Protein AF-A0AAD7P2B1-F1 (afdb_monomer_lite)

Structure (mmCIF, N/CA/C/O backbone):
data_AF-A0AAD7P2B1-F1
#
_entry.id   AF-A0AAD7P2B1-F1
#
loop_
_atom_site.group_PDB
_atom_site.id
_atom_site.type_symbol
_atom_site.label_atom_id
_atom_site.label_alt_id
_atom_site.label_comp_id
_atom_site.label_asym_id
_atom_site.label_entity_id
_atom_site.label_seq_id
_atom_site.pdbx_PDB_ins_code
_atom_site.Cartn_x
_atom_site.Cartn_y
_atom_site.Cartn_z
_atom_site.occupancy
_atom_site.B_iso_or_equiv
_atom_site.auth_seq_id
_atom_site.auth_comp_id
_atom_site.auth_asym_id
_atom_site.auth_atom_id
_atom_site.pdbx_PDB_model_num
ATOM 1 N N . ARG A 1 1 ? 17.998 -15.650 0.670 1.00 42.69 1 ARG A N 1
ATOM 2 C CA . ARG A 1 1 ? 17.715 -15.179 -0.708 1.00 42.69 1 ARG A CA 1
ATOM 3 C C . ARG A 1 1 ? 18.657 -14.012 -0.986 1.00 42.69 1 ARG A C 1
ATOM 5 O O . ARG A 1 1 ? 18.659 -13.090 -0.184 1.00 42.69 1 ARG A O 1
ATOM 12 N N . ARG A 1 2 ? 19.534 -14.086 -1.998 1.00 44.91 2 ARG A N 1
ATOM 13 C CA . ARG A 1 2 ? 20.387 -12.940 -2.378 1.00 44.91 2 ARG A CA 1
ATOM 14 C C . ARG A 1 2 ? 19.488 -11.923 -3.082 1.00 44.91 2 ARG A C 1
ATOM 16 O O . ARG A 1 2 ? 18.732 -12.328 -3.958 1.00 44.91 2 ARG A O 1
ATOM 23 N N . GLY A 1 3 ? 19.514 -10.663 -2.654 1.00 51.69 3 GLY A N 1
ATOM 24 C CA . GLY A 1 3 ? 18.744 -9.608 -3.308 1.00 51.69 3 GLY A CA 1
ATOM 25 C C . GLY A 1 3 ? 19.229 -9.440 -4.743 1.00 51.69 3 GLY A C 1
ATOM 26 O O . GLY A 1 3 ? 20.426 -9.263 -4.963 1.00 51.69 3 GLY A O 1
ATOM 27 N N . ILE A 1 4 ? 18.320 -9.544 -5.710 1.00 59.62 4 ILE A N 1
ATOM 28 C CA . ILE A 1 4 ? 18.614 -9.179 -7.096 1.00 59.62 4 ILE A CA 1
ATOM 29 C C . ILE A 1 4 ? 18.779 -7.654 -7.107 1.00 59.62 4 ILE A C 1
ATOM 31 O O . ILE A 1 4 ? 17.909 -6.962 -6.569 1.00 59.62 4 ILE A O 1
ATOM 35 N N . PRO A 1 5 ? 19.873 -7.103 -7.655 1.00 59.97 5 PRO A N 1
ATOM 36 C CA . PRO A 1 5 ? 19.993 -5.665 -7.823 1.00 59.97 5 PRO A CA 1
ATOM 37 C C . PRO A 1 5 ? 18.819 -5.153 -8.666 1.00 59.97 5 PRO A C 1
ATOM 39 O O . PRO A 1 5 ? 18.609 -5.607 -9.791 1.00 59.97 5 PRO A O 1
ATOM 42 N N . LEU A 1 6 ? 18.048 -4.213 -8.118 1.00 69.56 6 LEU A N 1
ATOM 43 C CA . LEU A 1 6 ? 17.019 -3.480 -8.857 1.00 69.56 6 LEU A CA 1
ATOM 44 C C . LEU A 1 6 ? 17.710 -2.553 -9.870 1.00 69.56 6 LEU A C 1
ATOM 46 O O . LEU A 1 6 ? 17.999 -1.393 -9.571 1.00 69.56 6 LEU A O 1
ATOM 50 N N . SER A 1 7 ? 18.030 -3.085 -11.050 1.00 80.81 7 SER A N 1
ATOM 51 C CA . SER A 1 7 ? 18.417 -2.298 -12.221 1.00 80.81 7 SER A CA 1
ATOM 52 C C . SER A 1 7 ? 17.165 -1.863 -12.992 1.00 80.81 7 SER A C 1
ATOM 54 O O . SER A 1 7 ? 16.074 -2.403 -12.795 1.00 80.81 7 SER A O 1
ATOM 56 N N . LEU A 1 8 ? 17.309 -0.870 -13.873 1.00 81.56 8 LEU A N 1
ATOM 57 C CA . LEU A 1 8 ? 16.210 -0.453 -14.753 1.00 81.56 8 LEU A CA 1
ATOM 58 C C . LEU A 1 8 ? 15.786 -1.575 -15.713 1.00 81.56 8 LEU A C 1
ATOM 60 O O . LEU A 1 8 ? 14.626 -1.617 -16.102 1.00 81.56 8 LEU A O 1
ATOM 64 N N . GLU A 1 9 ? 16.710 -2.474 -16.053 1.00 85.81 9 GLU A N 1
ATOM 65 C CA . GLU A 1 9 ? 16.462 -3.665 -16.872 1.00 85.81 9 GLU A CA 1
ATOM 66 C C . GLU A 1 9 ? 15.581 -4.653 -16.110 1.00 85.81 9 GLU A C 1
ATOM 68 O O . GLU A 1 9 ? 14.505 -4.985 -16.583 1.00 85.81 9 GLU A O 1
ATOM 73 N N . THR A 1 10 ? 15.941 -4.990 -14.866 1.00 85.56 10 THR A N 1
ATOM 74 C CA . THR A 1 10 ? 15.127 -5.870 -14.016 1.00 85.56 10 THR A CA 1
ATOM 75 C C . THR A 1 10 ? 13.709 -5.320 -13.825 1.00 85.56 10 THR A C 1
ATOM 77 O O . THR A 1 10 ? 12.744 -6.074 -13.822 1.00 85.56 10 THR A O 1
ATOM 80 N N . ILE A 1 11 ? 13.562 -3.998 -13.658 1.00 84.50 11 ILE A N 1
ATOM 81 C CA . ILE A 1 11 ? 12.244 -3.352 -13.545 1.00 84.50 11 ILE A CA 1
ATOM 82 C C . ILE A 1 11 ?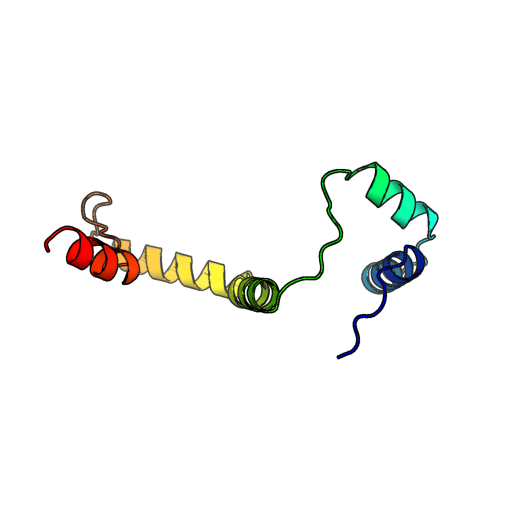 11.462 -3.477 -14.855 1.00 84.50 11 ILE A C 1
ATOM 84 O O . ILE A 1 11 ? 10.270 -3.763 -14.810 1.00 84.50 11 ILE A O 1
ATOM 88 N N . ALA A 1 12 ? 12.112 -3.255 -15.998 1.00 87.31 12 ALA A N 1
ATOM 89 C CA . ALA A 1 12 ? 11.483 -3.407 -17.302 1.00 87.31 12 ALA A CA 1
ATOM 90 C C . ALA A 1 12 ? 11.009 -4.852 -17.516 1.00 87.31 12 ALA A C 1
ATOM 92 O O . ALA A 1 12 ? 9.840 -5.041 -17.822 1.00 87.31 12 ALA A O 1
ATOM 93 N N . ASP A 1 13 ? 11.849 -5.846 -17.218 1.00 88.44 13 ASP A N 1
ATOM 94 C CA . ASP A 1 13 ? 11.518 -7.270 -17.342 1.00 88.44 13 ASP A CA 1
ATOM 95 C C . ASP A 1 13 ? 10.296 -7.658 -16.494 1.00 88.44 13 ASP A C 1
ATOM 97 O O . ASP A 1 13 ? 9.361 -8.282 -16.997 1.00 88.44 13 ASP A O 1
ATOM 101 N N . TYR A 1 14 ? 10.254 -7.237 -15.222 1.00 87.44 14 TYR A N 1
ATOM 102 C CA . TYR A 1 14 ? 9.100 -7.493 -14.348 1.00 87.44 14 TYR A CA 1
ATOM 103 C C . TYR A 1 14 ? 7.816 -6.868 -14.887 1.00 87.44 14 TYR A C 1
ATOM 105 O O . TYR A 1 14 ? 6.743 -7.461 -14.802 1.00 87.44 14 TYR A O 1
ATOM 113 N N . VAL A 1 15 ? 7.904 -5.645 -15.405 1.00 87.56 15 VAL A N 1
ATOM 114 C CA . VAL A 1 15 ? 6.730 -4.950 -15.933 1.00 87.56 15 VAL A CA 1
ATOM 115 C C . VAL A 1 15 ? 6.294 -5.571 -17.256 1.00 87.56 15 VAL A C 1
ATOM 117 O O . VAL A 1 15 ? 5.092 -5.700 -17.464 1.00 87.56 15 VAL A O 1
ATOM 120 N N . SER A 1 16 ? 7.225 -6.030 -18.095 1.00 91.19 16 SER A N 1
ATOM 121 C CA . SER A 1 16 ? 6.916 -6.793 -19.306 1.00 91.19 16 SER A CA 1
ATOM 122 C C . SER A 1 16 ? 6.159 -8.082 -18.984 1.00 91.19 16 SER A C 1
ATOM 124 O O . SER A 1 16 ? 5.145 -8.380 -19.612 1.00 91.19 16 SER A O 1
ATOM 126 N N . GLU A 1 17 ? 6.593 -8.818 -17.956 1.00 91.31 17 GLU A N 1
ATOM 127 C CA . GLU A 1 17 ? 5.913 -10.035 -17.494 1.00 91.31 17 GLU A CA 1
ATOM 128 C C . GLU A 1 17 ? 4.494 -9.740 -16.979 1.00 91.31 17 GLU A C 1
ATOM 130 O O . GLU A 1 17 ? 3.549 -10.454 -17.312 1.00 91.31 17 GLU A O 1
ATOM 135 N N . LEU A 1 18 ? 4.324 -8.662 -16.206 1.00 86.88 18 LEU A N 1
ATOM 136 C CA . LEU A 1 18 ? 3.022 -8.258 -15.666 1.00 86.88 18 LEU A CA 1
ATOM 137 C C . LEU A 1 18 ? 2.065 -7.714 -16.738 1.00 86.88 18 LEU A C 1
ATOM 139 O O . LEU A 1 18 ? 0.855 -7.911 -16.629 1.00 86.88 18 LEU A O 1
ATOM 143 N N . ALA A 1 19 ? 2.590 -7.001 -17.735 1.00 88.06 19 ALA A N 1
ATOM 144 C CA . ALA A 1 19 ? 1.808 -6.381 -18.801 1.00 88.06 19 ALA A CA 1
ATOM 145 C C . ALA A 1 19 ? 1.511 -7.341 -19.964 1.00 88.06 19 ALA A C 1
ATOM 147 O O . ALA A 1 19 ? 0.564 -7.107 -20.711 1.00 88.06 19 ALA A O 1
ATOM 148 N N . GLY A 1 20 ? 2.297 -8.412 -20.120 1.00 91.44 20 GLY A N 1
ATOM 149 C CA . GLY A 1 20 ? 2.204 -9.330 -21.258 1.00 91.44 20 GLY A CA 1
ATOM 150 C C . GLY A 1 20 ? 2.728 -8.742 -22.574 1.00 91.44 20 GLY A C 1
ATOM 151 O O . GLY A 1 20 ? 2.449 -9.288 -23.639 1.00 91.44 20 GLY A O 1
ATOM 152 N N . GLU A 1 21 ? 3.479 -7.642 -22.512 1.00 90.94 21 GLU A N 1
ATOM 153 C CA . GLU A 1 21 ? 4.036 -6.921 -23.660 1.00 90.94 21 GLU A CA 1
ATOM 154 C C . GLU A 1 21 ? 5.493 -6.545 -23.381 1.00 90.94 21 GLU A C 1
ATOM 156 O O . GLU A 1 21 ? 5.887 -6.406 -22.228 1.00 90.94 21 GLU A O 1
ATOM 161 N N . ASP A 1 22 ? 6.305 -6.368 -24.425 1.00 90.44 22 ASP A N 1
ATOM 162 C CA . ASP A 1 22 ? 7.715 -6.009 -24.256 1.00 90.44 22 ASP A CA 1
ATOM 163 C C . ASP A 1 22 ? 7.869 -4.518 -23.914 1.00 90.44 22 ASP A C 1
ATOM 165 O O . ASP A 1 22 ? 7.651 -3.626 -24.742 1.00 90.44 22 ASP A O 1
ATOM 169 N N . ILE A 1 23 ? 8.227 -4.236 -22.663 1.00 90.69 23 ILE A N 1
ATOM 170 C CA . ILE A 1 23 ? 8.391 -2.891 -22.127 1.00 90.69 23 ILE A CA 1
ATOM 171 C C . ILE A 1 23 ? 9.863 -2.493 -22.165 1.00 90.69 23 ILE A C 1
ATOM 173 O O . ILE A 1 23 ? 10.729 -3.084 -21.529 1.00 90.69 23 ILE A O 1
ATOM 177 N N . SER A 1 24 ? 10.151 -1.402 -22.875 1.00 90.25 24 SER A N 1
ATOM 178 C CA . SER A 1 24 ? 11.517 -0.882 -22.962 1.00 90.25 24 SER A CA 1
ATOM 179 C C . SER A 1 24 ? 12.036 -0.339 -21.622 1.00 90.25 24 SER A C 1
ATOM 181 O O . SER A 1 24 ? 11.308 0.293 -20.854 1.00 90.25 24 SER A O 1
ATOM 183 N N . VAL A 1 25 ? 13.353 -0.405 -21.423 1.00 89.19 25 VAL A N 1
ATOM 184 C CA . VAL A 1 25 ? 14.063 0.222 -20.288 1.00 89.19 25 VAL A CA 1
ATOM 185 C C . VAL A 1 25 ? 13.798 1.736 -20.184 1.00 89.19 25 VAL A C 1
ATOM 187 O O . VAL A 1 25 ? 13.806 2.314 -19.094 1.00 89.19 25 VAL A O 1
ATOM 190 N N . ASN A 1 26 ? 13.494 2.399 -21.307 1.00 90.19 26 ASN A N 1
ATOM 191 C CA . ASN A 1 26 ? 13.124 3.817 -21.325 1.00 90.19 26 ASN A CA 1
ATOM 192 C C . ASN A 1 26 ? 11.835 4.100 -20.547 1.00 90.19 26 ASN A C 1
ATOM 194 O O . ASN A 1 26 ? 11.698 5.183 -19.975 1.00 90.19 26 ASN A O 1
ATOM 198 N N . TRP A 1 27 ? 10.909 3.142 -20.499 1.00 90.94 27 TRP A N 1
ATOM 199 C CA . TRP A 1 27 ? 9.723 3.243 -19.660 1.00 90.94 27 TRP A CA 1
ATOM 200 C C . TRP A 1 27 ? 10.114 3.276 -18.181 1.00 90.94 27 TRP A C 1
ATOM 202 O O . TRP A 1 27 ? 9.713 4.199 -17.477 1.00 90.94 27 TRP A O 1
ATOM 212 N N . ALA A 1 28 ? 10.981 2.361 -17.729 1.00 86.81 28 ALA A N 1
ATOM 213 C CA . ALA A 1 28 ? 11.443 2.314 -16.339 1.00 86.81 28 ALA A CA 1
ATOM 214 C C . ALA A 1 28 ? 12.187 3.602 -15.940 1.00 86.81 28 ALA A C 1
ATOM 216 O O . ALA A 1 28 ? 12.024 4.112 -14.828 1.00 86.81 28 ALA A O 1
ATOM 217 N N . LYS A 1 29 ? 12.958 4.179 -16.873 1.00 85.75 29 LYS A N 1
ATOM 218 C CA . LYS A 1 29 ? 13.611 5.481 -16.686 1.00 85.75 29 LYS A CA 1
ATOM 219 C C . LYS A 1 29 ? 12.593 6.611 -16.499 1.00 85.75 29 LYS A C 1
ATOM 221 O O . LYS A 1 29 ? 12.668 7.324 -15.501 1.00 85.75 29 LYS A O 1
ATOM 226 N N . LYS A 1 30 ? 11.622 6.744 -17.410 1.00 88.75 30 LYS A N 1
ATOM 227 C CA . LYS A 1 30 ? 10.563 7.765 -17.316 1.00 88.75 30 LYS A CA 1
ATOM 228 C C . LYS A 1 30 ? 9.706 7.586 -16.069 1.00 88.75 30 LYS A C 1
ATOM 230 O O . LYS A 1 30 ? 9.374 8.560 -15.409 1.00 88.75 30 LYS A O 1
ATOM 235 N N . PHE A 1 31 ? 9.392 6.346 -15.710 1.00 86.12 31 PHE A N 1
ATOM 236 C CA . PHE A 1 31 ? 8.640 6.027 -14.504 1.00 86.12 31 PHE A CA 1
ATOM 237 C C . PHE A 1 31 ? 9.348 6.551 -13.250 1.00 86.12 31 PHE A C 1
ATOM 239 O O . PHE A 1 31 ? 8.717 7.183 -12.406 1.00 86.12 31 PHE A O 1
ATOM 246 N N . LYS A 1 32 ? 10.669 6.365 -13.157 1.00 83.94 32 LYS A N 1
ATOM 247 C CA . LYS A 1 32 ? 11.475 6.919 -12.063 1.00 83.94 32 LYS A CA 1
ATOM 248 C C . LYS A 1 32 ? 11.507 8.451 -12.076 1.00 83.94 32 LYS A C 1
ATOM 250 O O . LYS A 1 32 ? 11.418 9.061 -11.017 1.00 83.94 32 LYS A O 1
ATOM 255 N N . GLU A 1 33 ? 11.622 9.071 -13.250 1.00 86.31 33 GLU A N 1
ATOM 256 C CA . GLU A 1 33 ? 11.612 10.537 -13.398 1.00 86.31 33 GLU A CA 1
ATOM 257 C C . GLU A 1 33 ? 10.261 11.155 -13.005 1.00 86.31 33 GLU A C 1
ATOM 259 O O . GLU A 1 33 ? 10.229 12.200 -12.360 1.00 86.31 33 GLU A O 1
ATOM 264 N N . CYS A 1 34 ? 9.147 10.497 -13.333 1.00 89.50 34 CYS A N 1
ATOM 265 C CA . CYS A 1 34 ? 7.801 10.948 -12.974 1.00 89.50 34 CYS A CA 1
ATOM 266 C C . CYS A 1 34 ? 7.459 10.739 -11.492 1.00 89.50 34 CYS A C 1
ATOM 268 O O . CYS A 1 34 ? 6.502 11.336 -11.007 1.00 89.50 34 CYS A O 1
ATOM 270 N N . ASN A 1 35 ? 8.216 9.903 -10.777 1.00 84.62 35 ASN A N 1
ATOM 271 C CA . ASN A 1 35 ? 7.950 9.542 -9.387 1.00 84.62 35 ASN A CA 1
ATOM 272 C C . ASN A 1 35 ? 9.204 9.750 -8.515 1.00 84.62 35 ASN A C 1
ATOM 274 O O . ASN A 1 35 ? 9.745 8.781 -7.973 1.00 84.62 35 ASN A O 1
ATOM 278 N N . PRO A 1 36 ? 9.683 10.999 -8.355 1.00 81.56 36 PRO A N 1
ATOM 279 C CA . PRO A 1 36 ? 10.911 11.293 -7.610 1.00 81.56 36 PRO A CA 1
ATOM 280 C C . PRO A 1 36 ? 10.829 10.902 -6.124 1.00 81.56 36 PRO A C 1
ATOM 282 O O . PRO A 1 36 ? 11.856 10.677 -5.482 1.00 81.56 36 PRO A O 1
ATOM 285 N N . ASP A 1 37 ? 9.615 10.774 -5.586 1.00 80.25 37 ASP A N 1
ATOM 286 C CA . ASP A 1 37 ? 9.358 10.390 -4.197 1.00 80.25 37 ASP A CA 1
ATOM 287 C C . ASP A 1 37 ? 9.566 8.888 -3.939 1.00 80.25 37 ASP A C 1
ATOM 289 O O . ASP A 1 37 ? 9.736 8.467 -2.788 1.00 80.25 37 ASP A O 1
ATOM 293 N N . LEU A 1 38 ? 9.598 8.064 -4.998 1.00 76.75 38 LEU A N 1
ATOM 294 C CA . LEU A 1 38 ? 9.879 6.635 -4.893 1.00 76.75 38 LEU A CA 1
ATOM 295 C C . LEU A 1 38 ? 11.355 6.418 -4.556 1.00 76.75 38 LEU A C 1
ATOM 297 O O . LEU A 1 38 ? 12.248 6.429 -5.405 1.00 76.75 38 LEU A O 1
ATOM 301 N N . LYS A 1 39 ? 11.620 6.164 -3.276 1.00 68.44 39 LYS A N 1
ATOM 302 C CA . LYS A 1 39 ? 12.942 5.752 -2.807 1.00 68.44 39 LYS A CA 1
ATOM 303 C C . LYS A 1 39 ? 13.082 4.248 -2.987 1.00 68.44 39 LYS A C 1
ATOM 305 O O . LYS A 1 39 ? 12.351 3.485 -2.362 1.00 68.44 39 LYS A O 1
ATOM 310 N N . VAL A 1 40 ? 14.065 3.822 -3.780 1.00 64.31 40 VAL A N 1
ATOM 311 C CA . VAL A 1 40 ? 14.490 2.418 -3.810 1.00 64.31 40 VAL A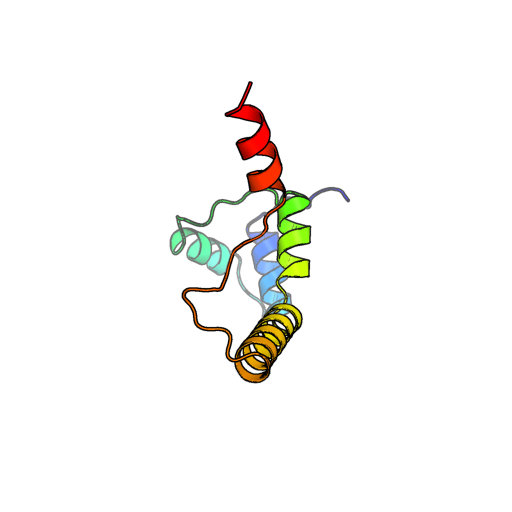 CA 1
ATOM 312 C C . VAL A 1 40 ? 15.099 2.104 -2.447 1.00 64.31 40 VAL A C 1
ATOM 314 O O . VAL A 1 40 ? 16.216 2.516 -2.137 1.00 64.31 40 VAL A O 1
ATOM 317 N N . LYS A 1 41 ? 14.325 1.430 -1.603 1.00 65.19 41 LYS A N 1
ATOM 318 C CA . LYS A 1 41 ? 14.767 0.922 -0.309 1.00 65.19 41 LYS A CA 1
ATOM 319 C C . LYS A 1 41 ? 14.668 -0.590 -0.336 1.00 65.19 41 LYS A C 1
ATOM 321 O O . LYS A 1 41 ? 13.752 -1.146 -0.937 1.00 65.19 41 LYS A O 1
ATOM 326 N N . TRP A 1 42 ? 15.604 -1.247 0.337 1.00 56.12 42 TRP A N 1
ATOM 327 C CA . TRP A 1 42 ? 15.431 -2.652 0.666 1.00 56.12 42 TRP A CA 1
ATOM 328 C C . TRP A 1 42 ? 14.236 -2.762 1.599 1.00 56.12 42 TRP A C 1
ATOM 330 O O . TRP A 1 42 ? 14.261 -2.179 2.683 1.00 56.12 42 TRP A O 1
ATOM 340 N N . THR A 1 43 ? 13.202 -3.482 1.169 1.00 59.69 43 THR A N 1
ATOM 341 C CA . THR A 1 43 ? 12.099 -3.819 2.059 1.00 59.69 43 THR A CA 1
ATOM 342 C C . THR A 1 43 ? 12.650 -4.652 3.204 1.00 59.69 43 THR A C 1
ATOM 344 O O . THR A 1 43 ? 13.292 -5.685 3.002 1.00 59.69 43 THR A O 1
ATOM 347 N N . THR A 1 44 ? 12.429 -4.182 4.417 1.00 68.56 44 THR A N 1
ATOM 348 C CA . THR A 1 44 ? 12.700 -4.924 5.638 1.00 68.56 44 THR A CA 1
ATOM 349 C C . THR A 1 44 ? 11.710 -6.083 5.761 1.00 68.56 44 THR A C 1
ATOM 351 O O . THR A 1 44 ? 10.592 -6.022 5.250 1.00 68.56 44 THR A O 1
ATOM 354 N N . ASN A 1 45 ? 12.080 -7.135 6.498 1.00 66.81 45 ASN A N 1
ATOM 355 C CA . ASN A 1 45 ? 11.167 -8.255 6.778 1.00 66.81 45 ASN A CA 1
ATOM 356 C C . ASN A 1 45 ? 9.845 -7.786 7.418 1.00 66.81 45 ASN A C 1
ATOM 358 O O . ASN A 1 45 ? 8.812 -8.432 7.266 1.00 66.81 45 ASN A O 1
ATOM 362 N N . LEU A 1 46 ? 9.876 -6.655 8.133 1.00 67.44 46 LEU A N 1
ATOM 363 C CA . LEU A 1 46 ? 8.694 -6.043 8.724 1.00 67.44 46 LEU A CA 1
ATOM 364 C C . LEU A 1 46 ? 7.737 -5.506 7.652 1.00 67.44 46 LEU A C 1
ATOM 366 O O . LEU A 1 46 ? 6.538 -5.737 7.745 1.00 67.44 46 LEU A O 1
ATOM 370 N N . GLU A 1 47 ? 8.258 -4.845 6.617 1.00 69.81 47 GLU A N 1
ATOM 371 C CA . GLU A 1 47 ? 7.455 -4.325 5.504 1.00 69.81 47 GLU A CA 1
ATOM 372 C C . GLU A 1 47 ? 6.836 -5.461 4.675 1.00 69.81 47 GLU A C 1
ATOM 374 O O . GLU A 1 47 ? 5.667 -5.370 4.309 1.00 69.81 47 GLU A O 1
ATOM 379 N N . GLU A 1 48 ? 7.560 -6.566 4.455 1.00 70.81 48 GLU A N 1
ATOM 380 C CA . GLU A 1 48 ? 7.011 -7.766 3.799 1.00 70.81 48 GLU A CA 1
ATOM 381 C C . GLU A 1 48 ? 5.882 -8.406 4.627 1.00 70.81 48 GLU A C 1
ATOM 383 O O . GLU A 1 48 ? 4.821 -8.739 4.091 1.00 70.81 48 GLU A O 1
ATOM 388 N N . CYS A 1 49 ? 6.079 -8.550 5.943 1.00 70.44 49 CYS A N 1
ATOM 389 C CA . CYS A 1 49 ? 5.040 -9.046 6.847 1.00 70.44 49 CYS A CA 1
ATOM 390 C C . CYS A 1 49 ? 3.804 -8.141 6.838 1.00 70.44 49 CYS A C 1
ATOM 392 O O . CYS A 1 49 ? 2.689 -8.647 6.727 1.00 70.44 49 CYS A O 1
ATOM 394 N N . CYS A 1 50 ? 3.990 -6.820 6.907 1.00 71.81 50 CYS A N 1
ATOM 395 C CA . CYS A 1 50 ? 2.893 -5.858 6.838 1.00 71.81 50 CYS A CA 1
ATOM 396 C C . CYS A 1 50 ? 2.157 -5.936 5.496 1.00 71.81 50 CYS A C 1
ATOM 398 O O . CYS A 1 50 ? 0.932 -5.982 5.488 1.00 71.81 50 CYS A O 1
ATOM 400 N N . ALA A 1 51 ? 2.872 -6.018 4.371 1.00 74.88 51 ALA A N 1
ATOM 401 C CA . ALA A 1 51 ? 2.259 -6.139 3.049 1.00 74.88 51 ALA A CA 1
ATOM 402 C C . ALA A 1 51 ? 1.425 -7.424 2.912 1.00 74.88 51 ALA A C 1
ATOM 404 O O . ALA A 1 51 ? 0.326 -7.397 2.360 1.00 74.88 51 ALA A O 1
ATOM 405 N N . ARG A 1 52 ? 1.907 -8.546 3.463 1.00 73.44 52 ARG A N 1
ATOM 406 C CA . ARG A 1 52 ? 1.156 -9.811 3.499 1.00 73.44 52 ARG A CA 1
ATOM 407 C C . ARG A 1 52 ? -0.058 -9.750 4.425 1.00 73.44 52 ARG A C 1
ATOM 409 O O . ARG A 1 52 ? -1.108 -10.286 4.081 1.00 73.44 52 ARG A O 1
ATOM 416 N N . ALA A 1 53 ? 0.082 -9.116 5.586 1.00 73.56 53 ALA A N 1
ATOM 417 C CA . ALA A 1 53 ? -0.998 -8.973 6.557 1.00 73.56 53 ALA A CA 1
ATOM 418 C C . ALA A 1 53 ? -2.089 -7.996 6.084 1.00 73.56 53 ALA A C 1
ATOM 420 O O . ALA A 1 53 ? -3.251 -8.170 6.429 1.00 73.56 53 ALA A O 1
ATOM 421 N N . LEU A 1 54 ? -1.739 -7.008 5.256 1.00 77.75 54 LEU A N 1
ATOM 422 C CA . LEU A 1 54 ? -2.649 -5.987 4.721 1.00 77.75 54 LEU A CA 1
ATOM 423 C C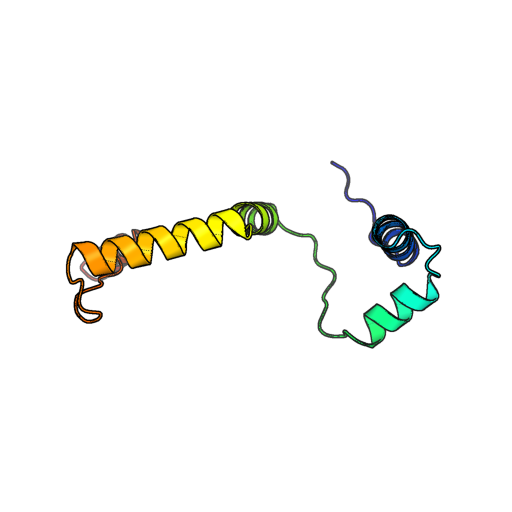 . LEU A 1 54 ? -3.178 -6.326 3.321 1.00 77.75 54 LEU A C 1
ATOM 425 O O . LEU A 1 54 ? -3.450 -5.438 2.512 1.00 77.75 54 LEU A O 1
ATOM 429 N N . SER A 1 55 ? -3.331 -7.612 3.008 1.00 82.88 55 SER A N 1
ATOM 430 C CA . SER A 1 55 ? -3.988 -8.004 1.762 1.00 82.88 55 SER A CA 1
ATOM 431 C C . SER A 1 55 ? -5.446 -7.524 1.742 1.00 82.88 55 SER A C 1
ATOM 433 O O . SER A 1 55 ? -6.118 -7.493 2.775 1.00 82.88 55 SER A O 1
ATOM 435 N N . ARG A 1 56 ? -5.957 -7.172 0.555 1.00 84.81 56 ARG A N 1
ATOM 436 C CA . ARG A 1 56 ? -7.342 -6.705 0.369 1.00 84.81 56 ARG A CA 1
ATOM 437 C C . ARG A 1 56 ? -8.402 -7.569 1.081 1.00 84.81 56 ARG A C 1
ATOM 439 O O . ARG A 1 56 ? -9.233 -6.962 1.749 1.00 84.81 56 ARG A O 1
ATOM 446 N N . PRO A 1 57 ? -8.406 -8.917 0.977 1.00 87.12 57 PRO A N 1
ATOM 447 C CA . PRO A 1 57 ? -9.403 -9.728 1.678 1.00 87.12 57 PRO A CA 1
ATOM 448 C C . PRO A 1 57 ? -9.279 -9.610 3.199 1.00 87.12 57 PRO A C 1
ATOM 450 O O . PRO A 1 57 ? -10.273 -9.371 3.861 1.00 87.12 57 PRO A O 1
ATOM 453 N N . VAL A 1 58 ? -8.062 -9.646 3.753 1.00 84.44 58 VAL A N 1
ATOM 454 C CA . VAL A 1 58 ? -7.855 -9.540 5.210 1.00 84.44 58 VAL A CA 1
ATOM 455 C C . VAL A 1 58 ? -8.342 -8.197 5.753 1.00 84.44 58 VAL A C 1
ATOM 457 O O . VAL A 1 58 ? -8.971 -8.137 6.807 1.00 84.44 58 VAL A O 1
ATOM 460 N N . VAL A 1 59 ? -8.069 -7.113 5.027 1.00 86.56 59 VAL A N 1
ATOM 461 C CA . VAL A 1 59 ? -8.531 -5.775 5.409 1.00 86.56 59 VAL A CA 1
ATOM 462 C C . VAL A 1 59 ? -10.056 -5.685 5.320 1.00 86.56 59 VAL A C 1
ATOM 464 O O . VAL A 1 59 ? -10.686 -5.158 6.234 1.00 86.56 59 VAL A O 1
ATOM 467 N N . GLN A 1 60 ? -10.649 -6.219 4.251 1.00 90.31 60 GLN A N 1
ATOM 468 C CA . GLN A 1 60 ? -12.099 -6.244 4.070 1.00 90.31 60 GLN A CA 1
ATOM 469 C C . GLN A 1 60 ? -12.788 -7.031 5.194 1.00 90.31 60 GLN A C 1
ATOM 471 O O . GLN A 1 60 ? -13.666 -6.483 5.860 1.00 90.31 60 GLN A O 1
ATOM 476 N N . ASP A 1 61 ? -12.335 -8.257 5.458 1.00 90.12 61 ASP A N 1
ATOM 477 C CA . ASP A 1 61 ? -12.884 -9.143 6.487 1.00 90.12 61 ASP A CA 1
ATOM 478 C C . ASP A 1 61 ? -12.802 -8.499 7.879 1.00 90.12 61 ASP A C 1
ATOM 480 O O . ASP A 1 61 ? -13.746 -8.569 8.668 1.00 90.12 61 ASP A O 1
ATOM 484 N N . TYR A 1 62 ? -11.691 -7.814 8.180 1.00 89.19 62 TYR A N 1
ATOM 485 C CA . TYR A 1 62 ? -11.530 -7.070 9.428 1.00 89.19 62 TYR A CA 1
ATOM 486 C C . TYR A 1 62 ? -12.591 -5.972 9.586 1.00 89.19 62 TYR A C 1
ATOM 488 O O . TYR A 1 62 ? -13.217 -5.865 10.642 1.00 89.19 62 TYR A O 1
ATOM 496 N N . PHE A 1 63 ? -12.807 -5.155 8.550 1.00 91.12 63 PHE A N 1
ATOM 497 C CA . PHE A 1 63 ? -13.773 -4.058 8.618 1.00 91.12 63 PHE A CA 1
ATOM 498 C C . PHE A 1 63 ? -15.225 -4.542 8.614 1.00 91.12 63 PHE A C 1
ATOM 500 O O . PHE A 1 63 ? -16.065 -3.920 9.266 1.00 91.12 63 PHE A O 1
ATOM 507 N N . GLU A 1 64 ? -15.527 -5.653 7.943 1.00 93.50 64 GLU A N 1
ATOM 508 C CA . GLU A 1 64 ? -16.840 -6.297 8.023 1.00 93.50 64 GLU A CA 1
ATOM 509 C C . GLU A 1 64 ? -17.117 -6.808 9.436 1.00 93.50 64 GLU A C 1
ATOM 511 O O . GLU A 1 64 ? -18.131 -6.440 10.028 1.00 93.50 64 GLU A O 1
ATOM 516 N N . LEU A 1 65 ? -16.175 -7.544 10.032 1.00 92.12 65 LEU A N 1
ATOM 517 C CA . LEU A 1 65 ? -16.291 -8.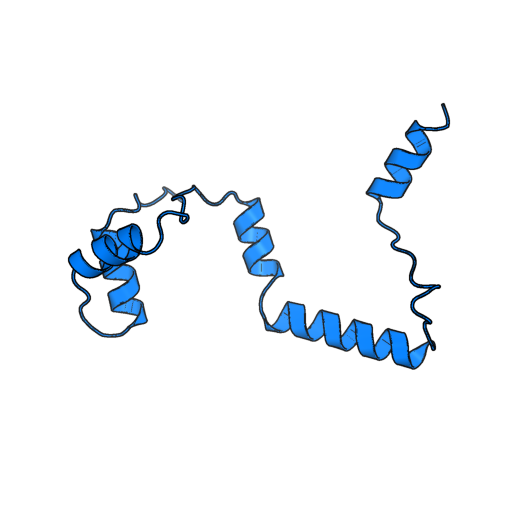012 11.413 1.00 92.12 65 LEU A CA 1
ATOM 518 C C . LEU A 1 65 ? -16.451 -6.851 12.404 1.00 92.12 65 LEU A C 1
ATOM 520 O O . LEU A 1 65 ? -17.242 -6.936 13.349 1.00 92.12 65 LEU A O 1
ATOM 524 N N . LEU A 1 66 ? -15.702 -5.764 12.204 1.00 89.00 66 LEU A N 1
ATOM 525 C CA . LEU A 1 66 ? -15.789 -4.575 13.045 1.00 89.00 66 LEU A CA 1
ATOM 526 C C . LEU A 1 66 ? -17.176 -3.931 12.958 1.00 89.00 66 LEU A C 1
ATOM 528 O O . LEU A 1 66 ? -17.772 -3.641 13.996 1.00 89.00 66 LEU A O 1
ATOM 532 N N . ARG A 1 67 ? -17.701 -3.736 11.743 1.00 90.56 67 ARG A N 1
ATOM 533 C CA . ARG A 1 67 ? -19.044 -3.183 11.521 1.00 90.56 67 ARG A CA 1
ATOM 534 C C . ARG A 1 67 ? -20.103 -4.049 12.198 1.00 90.56 67 ARG A C 1
ATOM 536 O O . ARG A 1 67 ? -20.883 -3.532 12.994 1.00 90.56 67 ARG A O 1
ATOM 543 N N . ASP A 1 68 ? -20.072 -5.356 11.957 1.00 92.31 68 ASP A N 1
ATOM 544 C CA . ASP A 1 68 ? -21.037 -6.302 12.518 1.00 92.31 68 ASP A CA 1
ATOM 545 C C . ASP A 1 68 ? -20.988 -6.315 14.058 1.00 92.31 68 ASP A C 1
ATOM 547 O O . ASP A 1 68 ? -22.010 -6.455 14.730 1.00 92.31 68 ASP A O 1
ATOM 551 N N . THR A 1 69 ? -19.801 -6.128 14.643 1.00 87.88 69 THR A N 1
ATOM 552 C CA . THR A 1 69 ? -19.621 -6.015 16.098 1.00 87.88 69 THR A CA 1
ATOM 553 C C . THR A 1 69 ? -20.208 -4.710 16.636 1.00 87.88 69 THR A C 1
ATOM 555 O O . THR A 1 69 ? -20.900 -4.724 17.654 1.00 87.88 69 THR A O 1
ATOM 558 N N . ILE A 1 70 ? -19.971 -3.584 15.959 1.00 87.88 70 ILE A N 1
ATOM 559 C CA . ILE A 1 70 ? -20.529 -2.284 16.357 1.00 87.88 70 ILE A CA 1
ATOM 560 C C . ILE A 1 70 ? -22.059 -2.330 16.338 1.00 87.88 70 ILE A C 1
ATOM 562 O O . ILE A 1 70 ? -22.688 -1.900 17.305 1.00 87.88 70 ILE A O 1
ATOM 566 N N . GLU A 1 71 ? -22.642 -2.896 15.280 1.00 89.56 71 GLU A N 1
ATOM 567 C CA . GLU A 1 71 ? -24.092 -3.055 15.137 1.00 89.56 71 GLU A CA 1
ATOM 568 C C . GLU A 1 71 ? -24.669 -3.997 16.199 1.00 89.56 71 GLU A C 1
ATOM 570 O O . GLU A 1 71 ? -25.668 -3.672 16.839 1.00 89.56 71 GLU A O 1
ATOM 575 N N . ARG A 1 72 ? -24.019 -5.142 16.446 1.00 89.81 72 ARG A N 1
ATOM 576 C CA . ARG A 1 72 ? -24.485 -6.140 17.423 1.00 89.81 72 ARG A CA 1
ATOM 577 C C . ARG A 1 72 ? -24.539 -5.607 18.853 1.00 89.81 72 ARG A C 1
ATOM 579 O O . ARG A 1 72 ? -25.416 -6.014 19.610 1.00 89.81 72 ARG A O 1
ATOM 586 N N . TYR A 1 73 ? -23.594 -4.752 19.233 1.00 85.88 73 TYR A N 1
ATOM 587 C CA . TYR A 1 73 ? -23.448 -4.281 20.613 1.00 85.88 73 TYR A CA 1
ATOM 588 C C . TYR A 1 73 ? -23.876 -2.819 20.822 1.00 85.88 73 TYR A C 1
ATOM 590 O O . TYR A 1 73 ? -23.650 -2.293 21.910 1.00 85.88 73 TYR A O 1
ATOM 598 N N . ASP A 1 74 ? -24.473 -2.162 19.814 1.00 84.75 74 ASP A N 1
ATOM 599 C CA . ASP A 1 74 ? -24.763 -0.712 19.811 1.00 84.75 74 ASP A CA 1
ATOM 600 C C . ASP A 1 74 ? -23.559 0.102 20.322 1.00 84.75 74 ASP A C 1
ATOM 602 O O . ASP A 1 74 ? -23.652 0.971 21.198 1.00 84.75 74 ASP A O 1
ATOM 606 N N . ALA A 1 75 ? -22.367 -0.255 19.830 1.00 77.88 75 ALA A N 1
ATOM 607 C CA . ALA A 1 75 ? -21.121 0.306 20.324 1.00 77.88 75 ALA A CA 1
ATOM 608 C C . ALA A 1 75 ? -21.009 1.767 19.876 1.00 77.88 75 ALA A C 1
ATOM 610 O O . ALA A 1 75 ? -20.543 2.088 18.783 1.00 77.88 75 ALA A O 1
ATOM 611 N N . LYS A 1 76 ? -21.448 2.686 20.739 1.00 80.19 76 LYS A N 1
ATOM 612 C CA . LYS A 1 76 ? -21.353 4.122 20.472 1.00 80.19 76 LYS A CA 1
ATOM 613 C C . LYS A 1 76 ? -19.881 4.501 20.285 1.00 80.19 76 LYS A C 1
ATOM 615 O O . LYS A 1 76 ? -19.068 4.117 21.124 1.00 80.19 76 LYS A O 1
ATOM 620 N N . PRO A 1 77 ? -19.526 5.334 19.289 1.00 70.69 77 PRO A N 1
ATOM 621 C CA . PRO A 1 77 ? -18.135 5.723 19.028 1.00 70.69 77 PRO A CA 1
ATOM 622 C C . PRO A 1 77 ? -17.386 6.277 20.251 1.00 70.69 77 PRO A C 1
ATOM 624 O O . PRO A 1 77 ? -16.177 6.122 20.366 1.00 70.69 77 PRO A O 1
ATOM 627 N N . LYS A 1 78 ? -18.113 6.880 21.203 1.00 70.25 78 LYS A N 1
ATOM 628 C CA . LYS A 1 78 ? -17.575 7.402 22.472 1.00 70.25 78 LYS A CA 1
ATOM 629 C C . LYS A 1 78 ? -17.118 6.321 23.465 1.00 70.25 78 LYS A C 1
ATOM 631 O O . LYS A 1 78 ? -16.423 6.651 24.417 1.00 70.25 78 LYS A O 1
ATOM 636 N N . ASN A 1 79 ? -17.509 5.067 23.248 1.00 69.44 79 ASN A N 1
ATOM 637 C CA . ASN A 1 79 ? -17.229 3.919 24.113 1.00 69.44 79 ASN A CA 1
ATOM 638 C C . ASN A 1 79 ? -16.267 2.915 23.457 1.00 69.44 79 ASN A C 1
ATOM 640 O O . ASN A 1 79 ? -16.091 1.808 23.963 1.00 69.44 79 ASN A O 1
ATOM 644 N N . ILE A 1 80 ? -15.6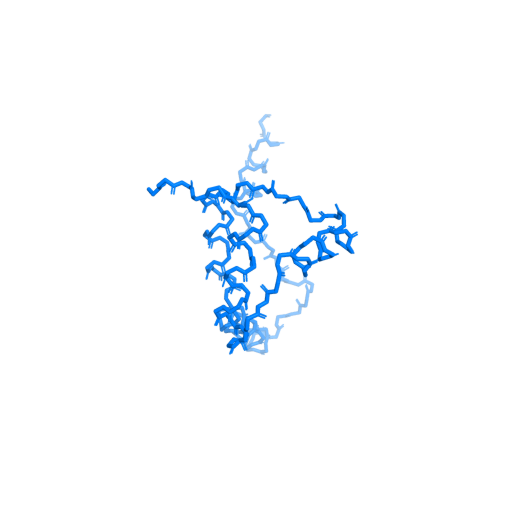64 3.274 22.320 1.00 70.56 80 ILE A N 1
ATOM 645 C CA . ILE A 1 80 ? -14.650 2.454 21.657 1.00 70.56 80 ILE A CA 1
ATOM 646 C C . ILE A 1 80 ? -13.298 2.820 22.269 1.00 70.56 80 ILE A C 1
ATOM 648 O O . ILE A 1 80 ? -12.683 3.825 21.914 1.00 70.56 80 ILE A O 1
ATOM 652 N N . PHE A 1 81 ? -12.852 2.012 23.227 1.00 73.50 81 PHE A N 1
ATOM 653 C CA . PHE A 1 81 ? -11.552 2.173 23.871 1.00 73.50 81 PHE A CA 1
ATOM 654 C C . PHE A 1 81 ? -10.513 1.311 23.155 1.00 73.50 81 PHE A C 1
ATOM 656 O O . PHE A 1 81 ? -10.714 0.111 22.972 1.00 73.50 81 PHE A O 1
ATOM 663 N N . ASN A 1 82 ? -9.387 1.909 22.763 1.00 66.12 82 ASN A N 1
ATOM 664 C CA . ASN A 1 82 ? -8.258 1.145 22.245 1.00 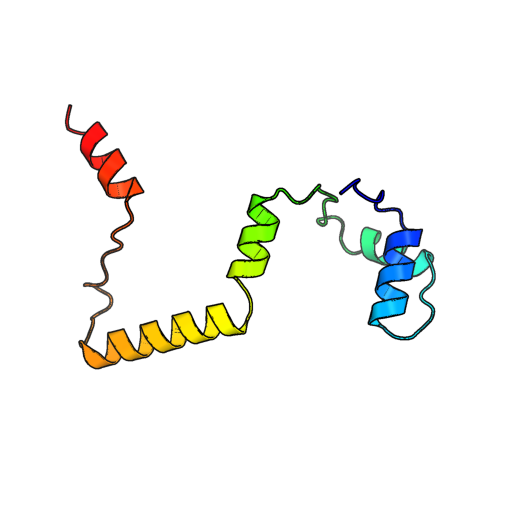66.12 82 ASN A CA 1
ATOM 665 C C . ASN A 1 82 ? -7.481 0.529 23.416 1.00 66.12 82 ASN A C 1
ATOM 667 O O . ASN A 1 82 ? -6.865 1.251 24.198 1.00 66.12 82 ASN A O 1
ATOM 671 N N . MET A 1 83 ? -7.499 -0.797 23.527 1.00 62.19 83 MET A N 1
ATOM 672 C CA . MET A 1 83 ? -6.691 -1.549 24.488 1.00 62.19 83 MET A CA 1
ATOM 673 C C . MET A 1 83 ? -5.411 -2.030 23.798 1.00 62.19 83 MET A C 1
ATOM 675 O O . MET A 1 83 ? -5.249 -3.218 23.538 1.00 62.19 83 MET A O 1
ATOM 679 N N . ASP A 1 84 ? -4.511 -1.108 23.453 1.00 66.81 84 ASP A N 1
ATOM 680 C CA . ASP A 1 84 ? -3.185 -1.492 22.962 1.00 66.81 84 ASP A CA 1
ATOM 681 C C . ASP A 1 84 ? -2.240 -1.755 24.144 1.00 66.81 84 ASP A C 1
ATOM 683 O O . ASP A 1 84 ? -2.077 -0.935 25.049 1.00 66.81 84 ASP A O 1
ATOM 687 N N . GLU A 1 85 ? -1.579 -2.908 24.138 1.00 53.91 85 GLU A N 1
ATOM 688 C CA . GLU A 1 85 ? -0.725 -3.384 25.232 1.00 53.91 85 GLU A CA 1
ATOM 689 C C . GLU A 1 85 ? 0.497 -2.466 25.467 1.00 53.91 85 GLU A C 1
ATOM 691 O O . GLU A 1 85 ? 1.108 -2.453 26.539 1.00 53.91 85 GLU A O 1
ATOM 696 N N . LYS A 1 86 ? 0.858 -1.632 24.480 1.00 56.69 86 LYS A N 1
ATOM 697 C CA . LYS A 1 86 ? 1.891 -0.598 24.651 1.00 56.69 86 LYS A CA 1
ATOM 698 C C . LYS A 1 86 ? 1.419 0.554 25.543 1.00 56.69 86 LYS A C 1
ATOM 700 O O . LYS A 1 86 ? 2.253 1.108 26.258 1.00 56.69 86 LYS A O 1
ATOM 705 N N . VAL A 1 87 ? 0.122 0.875 25.555 1.00 48.72 87 VAL A N 1
ATOM 706 C CA . VAL A 1 87 ? -0.462 1.885 26.458 1.00 48.72 87 VAL A CA 1
ATOM 707 C C . VAL A 1 87 ? -0.416 1.392 27.899 1.00 48.72 87 VAL A C 1
ATOM 709 O O . VAL A 1 87 ? -0.029 2.149 28.784 1.00 48.72 87 VAL A O 1
ATOM 712 N N . ILE A 1 88 ? -0.712 0.109 28.127 1.00 53.03 88 ILE A N 1
ATOM 713 C CA . ILE A 1 88 ? -0.631 -0.503 29.460 1.00 53.03 88 ILE A CA 1
ATOM 714 C C . ILE A 1 88 ? 0.809 -0.444 29.983 1.00 53.03 88 ILE A C 1
ATOM 716 O O . ILE A 1 88 ? 1.025 -0.001 31.108 1.00 53.03 88 ILE A O 1
ATOM 720 N N . ARG A 1 89 ? 1.805 -0.789 29.151 1.00 50.59 89 ARG A N 1
ATOM 721 C CA . ARG A 1 89 ? 3.218 -0.707 29.556 1.00 50.59 89 ARG A CA 1
ATOM 722 C C . ARG A 1 89 ? 3.681 0.727 29.849 1.00 50.59 89 ARG A C 1
ATOM 724 O O . ARG A 1 89 ? 4.395 0.917 30.826 1.00 50.59 89 ARG A O 1
ATOM 731 N N . LEU A 1 90 ? 3.277 1.729 29.061 1.00 49.88 90 LEU A N 1
ATOM 732 C CA . LEU A 1 90 ? 3.638 3.138 29.302 1.00 49.88 90 LEU A CA 1
ATOM 733 C C . LEU A 1 90 ? 2.931 3.738 30.528 1.00 49.88 90 LEU A C 1
ATOM 735 O O . LEU A 1 90 ? 3.551 4.501 31.265 1.00 49.88 90 LEU A O 1
ATOM 739 N N . ALA A 1 91 ? 1.677 3.364 30.795 1.00 46.41 91 ALA A N 1
ATOM 740 C CA . ALA A 1 91 ? 0.955 3.796 31.992 1.00 46.41 91 ALA A CA 1
ATOM 741 C C . ALA A 1 91 ? 1.624 3.293 33.284 1.00 46.41 91 ALA A C 1
ATOM 743 O O . ALA A 1 91 ? 1.731 4.044 34.250 1.00 46.41 91 ALA A O 1
ATOM 744 N N . SER A 1 92 ? 2.158 2.065 33.285 1.00 49.62 92 SER A N 1
ATOM 745 C CA . SER A 1 92 ? 2.944 1.543 34.413 1.00 49.62 92 SER A CA 1
ATOM 746 C C . SER A 1 92 ? 4.291 2.247 34.632 1.00 49.62 92 SER A C 1
ATOM 748 O O . SER A 1 92 ? 4.823 2.168 35.733 1.00 49.62 92 SER A O 1
ATOM 750 N N . PHE A 1 93 ? 4.836 2.959 33.637 1.00 47.94 93 PHE A N 1
ATOM 751 C CA . PHE A 1 93 ? 6.070 3.747 33.797 1.00 47.94 93 PHE A CA 1
ATOM 752 C C . PHE A 1 93 ? 5.832 5.170 34.324 1.00 47.94 93 PHE A C 1
ATOM 754 O O . PHE A 1 93 ? 6.776 5.800 34.783 1.00 47.94 93 PHE A O 1
ATOM 761 N N . LEU A 1 94 ? 4.600 5.684 34.272 1.00 44.50 94 LEU A N 1
ATOM 762 C CA . LEU A 1 94 ? 4.248 7.027 34.761 1.00 44.50 94 LEU A CA 1
ATOM 763 C C . LEU A 1 94 ? 3.757 7.037 36.222 1.00 44.50 94 LEU A C 1
ATOM 765 O O . LEU A 1 94 ? 3.377 8.090 36.728 1.00 44.50 94 LEU A O 1
ATOM 769 N N . LEU A 1 95 ? 3.756 5.880 36.893 1.00 43.72 95 LEU A N 1
ATOM 770 C CA . LEU A 1 95 ? 3.302 5.698 38.280 1.00 43.72 95 LEU A CA 1
ATOM 771 C C . LEU A 1 95 ? 4.400 5.171 39.229 1.00 43.72 95 LEU A C 1
ATOM 773 O O . LEU A 1 95 ? 4.073 4.670 40.305 1.00 43.72 95 LEU A O 1
ATOM 777 N N . ILE A 1 96 ? 5.680 5.292 38.859 1.00 43.53 96 ILE A N 1
ATOM 778 C CA . ILE A 1 96 ? 6.833 4.977 39.725 1.00 43.53 96 ILE A CA 1
ATOM 779 C C . ILE A 1 96 ? 7.714 6.215 39.867 1.00 43.53 96 ILE A C 1
ATOM 781 O O . ILE A 1 96 ? 7.987 6.848 38.822 1.00 43.53 96 ILE A O 1
#

Secondary structure (DSSP, 8-state):
-PPPP--HHHHHHHHHHHHTS---HHHHHHHHHH-TT----PPPHHHHHHHHHT-HHHHHHHHHHHHHHHHHHT--GGG-----HHHHHHHHHS--

Radius of gyration: 22.14 Å; chains: 1; bounding box: 45×26×64 Å

Organism: NCBI:txid230809

Foldseek 3Di:
DPDDPPDLVVVQVVVCVVVVHRGDSVVSVVVCVVCVVDDPDDDDPVNVVVVVCPPPVNVVVVVVVVVVVCVVVVCDPVNDDDPDVVVVVVVVVVPD

pLDDT: mean 75.77, std 14.96, range [42.69, 93.5]

Sequence (96 aa):
RRGIPLSLETIADYVSELAGEDISVNWAKKFKECNPDLKVKWTTNLEECCARALSRPVVQDYFELLRDTIERYDAKPKNIFNMDEKVIRLASFLLI